Protein AF-A0A1S8ZZY5-F1 (afdb_monomer_lite)

pLDDT: mean 87.04, std 8.47, range [50.28, 96.06]

Foldseek 3Di:
DDDDDDDPVVVVVVVVVVLVPDDPVVNVVVVVVVVVVVLPDDDPDDDPPCPPPDDDDDDDD

Secondary structure (DSSP, 8-state):
-------HHHHHHHHHHHHHHS-HHHHHHHHHHHHHHHHTS--SS---TTTTS--------

Structure (mmCIF, N/CA/C/O backbone):
data_AF-A0A1S8ZZY5-F1
#
_entry.id   AF-A0A1S8ZZY5-F1
#
loop_
_atom_site.group_PDB
_atom_site.id
_atom_site.type_symbol
_atom_site.label_atom_id
_atom_site.label_alt_id
_atom_site.label_comp_id
_atom_site.label_asym_id
_atom_site.label_entity_id
_atom_site.label_seq_id
_atom_site.pdbx_PDB_ins_code
_atom_site.Cartn_x
_atom_site.Cartn_y
_atom_site.Cartn_z
_atom_site.occupancy
_atom_site.B_iso_or_equiv
_atom_site.auth_seq_id
_atom_site.auth_comp_id
_atom_site.auth_asym_id
_atom_site.auth_atom_id
_atom_site.pdbx_PDB_model_num
ATOM 1 N N . MET A 1 1 ? -9.266 15.600 -4.371 1.00 50.28 1 MET A N 1
ATOM 2 C CA . MET A 1 1 ? -8.226 15.864 -3.356 1.00 50.28 1 MET A CA 1
ATOM 3 C C . MET A 1 1 ? -8.712 17.033 -2.530 1.00 50.28 1 MET A C 1
ATOM 5 O O . MET A 1 1 ? -8.998 18.067 -3.114 1.00 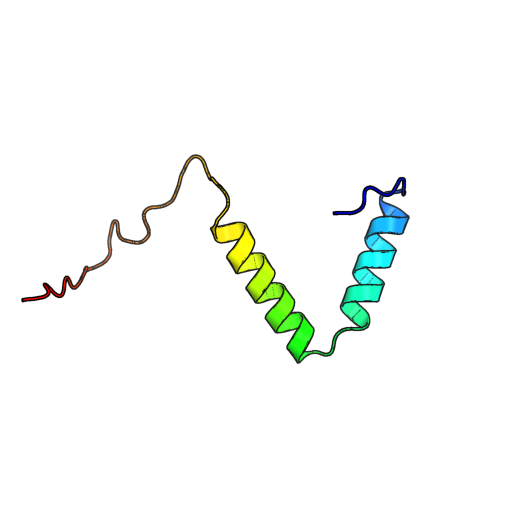50.28 1 MET A O 1
ATOM 9 N N . GLU A 1 2 ? -8.869 16.848 -1.224 1.00 68.88 2 GLU A N 1
ATOM 10 C CA . GLU A 1 2 ? -9.197 17.929 -0.289 1.00 68.88 2 GLU A CA 1
ATOM 11 C C . GLU A 1 2 ? -7.893 18.424 0.339 1.00 68.88 2 GLU A C 1
ATOM 13 O O . GLU A 1 2 ? -7.091 17.609 0.798 1.00 68.88 2 GLU A O 1
ATOM 18 N N . ILE A 1 3 ? -7.661 19.736 0.343 1.00 73.88 3 ILE A N 1
ATOM 19 C CA . ILE A 1 3 ? -6.521 20.329 1.049 1.00 73.88 3 ILE A CA 1
ATOM 20 C C . ILE A 1 3 ? -6.988 20.639 2.471 1.00 73.88 3 ILE A C 1
ATOM 22 O O . ILE A 1 3 ? -7.934 21.400 2.658 1.00 73.88 3 ILE A O 1
ATOM 26 N N . ARG A 1 4 ? -6.338 20.029 3.466 1.00 84.38 4 ARG A N 1
ATOM 27 C CA . ARG A 1 4 ? -6.610 20.248 4.892 1.00 84.38 4 ARG A CA 1
ATOM 28 C C . ARG A 1 4 ? -5.371 20.841 5.555 1.00 84.38 4 ARG A C 1
ATOM 30 O O . ARG A 1 4 ? -4.260 20.375 5.306 1.00 84.38 4 ARG A O 1
ATOM 37 N N . PHE A 1 5 ? -5.563 21.845 6.405 1.00 87.44 5 PHE A N 1
ATOM 38 C CA . PHE A 1 5 ? -4.502 22.404 7.240 1.00 87.44 5 PHE A CA 1
ATOM 39 C C . PHE A 1 5 ? -4.457 21.615 8.547 1.00 87.44 5 PHE A C 1
ATOM 41 O O . PHE A 1 5 ? -5.254 21.856 9.445 1.00 87.44 5 PHE A O 1
ATOM 48 N N . GLN A 1 6 ? -3.563 20.633 8.606 1.00 90.19 6 GLN A N 1
ATOM 49 C CA . GLN A 1 6 ? -3.373 19.757 9.762 1.00 90.19 6 GLN A CA 1
ATOM 50 C C . GLN A 1 6 ? -1.881 19.564 10.029 1.00 90.19 6 GLN A C 1
ATOM 52 O O . GLN A 1 6 ? -1.048 19.696 9.124 1.00 90.19 6 GLN A O 1
ATOM 57 N N . THR A 1 7 ? -1.534 19.239 11.268 1.00 93.62 7 THR A N 1
ATOM 58 C CA . THR A 1 7 ? -0.164 18.889 11.643 1.00 93.62 7 THR A CA 1
ATOM 59 C C . THR A 1 7 ? 0.218 17.505 11.106 1.00 93.62 7 THR A C 1
ATOM 61 O O . THR A 1 7 ? -0.627 16.681 10.739 1.00 93.62 7 THR A O 1
ATOM 64 N N . LYS A 1 8 ? 1.525 17.214 11.063 1.00 89.81 8 LYS A N 1
ATOM 65 C CA . LYS A 1 8 ? 2.017 15.879 10.682 1.00 89.81 8 LYS A CA 1
ATOM 66 C C . LYS A 1 8 ? 1.506 14.794 11.633 1.00 89.81 8 LYS A C 1
ATOM 68 O O . LYS A 1 8 ? 1.196 13.697 11.181 1.00 89.81 8 LYS A O 1
ATOM 73 N N . GLU A 1 9 ? 1.411 15.103 12.924 1.00 94.75 9 GLU A N 1
ATOM 74 C CA . GLU A 1 9 ? 0.948 14.163 13.947 1.00 94.75 9 GLU A CA 1
ATOM 75 C C . GLU A 1 9 ? -0.524 13.799 13.747 1.00 94.75 9 GLU A C 1
ATOM 77 O O . GLU A 1 9 ? -0.860 12.617 13.689 1.00 94.75 9 GLU A O 1
ATOM 82 N N . GLU A 1 10 ? -1.383 14.798 13.531 1.00 94.00 10 GLU A N 1
ATOM 83 C CA . GLU A 1 10 ? -2.804 14.595 13.221 1.00 94.00 10 GLU A CA 1
ATOM 84 C C . GLU A 1 10 ? -2.988 13.782 11.937 1.00 94.00 10 GLU A C 1
ATOM 86 O O . GLU A 1 10 ? -3.754 12.819 11.907 1.00 94.00 10 GLU A O 1
ATOM 91 N N . SER A 1 11 ? -2.227 14.116 10.890 1.00 91.56 11 SER A N 1
ATOM 92 C CA . SER A 1 11 ? -2.257 13.382 9.625 1.00 91.56 11 SER A CA 1
ATOM 93 C C . SER A 1 11 ? -1.867 11.913 9.800 1.00 91.56 11 SER A C 1
ATOM 95 O O . SER A 1 11 ? -2.516 11.030 9.240 1.00 91.56 11 SER A O 1
ATOM 97 N N . ASN A 1 12 ? -0.806 11.637 10.560 1.00 91.56 12 ASN A N 1
ATOM 98 C CA . ASN A 1 12 ? -0.338 10.273 10.794 1.00 91.56 12 ASN A CA 1
ATOM 99 C C .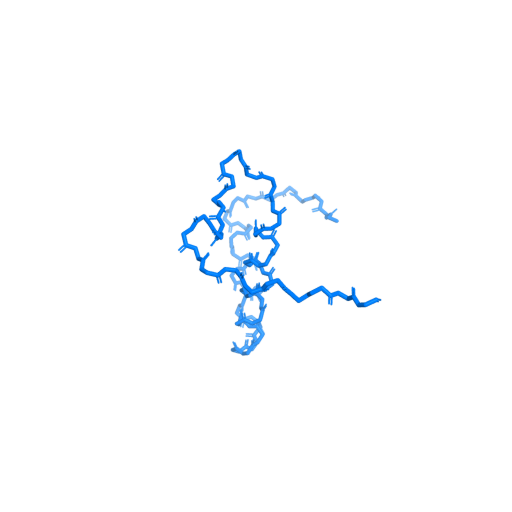 ASN A 1 12 ? -1.354 9.472 11.615 1.00 91.56 12 ASN A C 1
ATOM 101 O O . ASN A 1 12 ? -1.646 8.327 11.271 1.00 91.56 12 ASN A O 1
ATOM 105 N N . LYS A 1 13 ? -1.933 10.088 12.653 1.00 94.44 13 LYS A N 1
ATOM 106 C CA . LYS A 1 13 ? -2.970 9.466 13.481 1.00 94.44 13 LYS A CA 1
ATOM 107 C C . LYS A 1 13 ? -4.197 9.095 12.649 1.00 94.44 13 LYS A C 1
ATOM 109 O O . LYS A 1 13 ? -4.643 7.953 12.706 1.00 94.44 13 LYS A O 1
ATOM 114 N N . GLN A 1 14 ? -4.680 10.011 11.810 1.00 92.62 14 GLN A N 1
ATOM 115 C CA . GLN A 1 14 ? -5.818 9.759 10.925 1.00 92.62 14 GLN A CA 1
ATOM 116 C C . GLN A 1 14 ? -5.546 8.597 9.959 1.00 92.62 14 GLN A C 1
ATOM 118 O O . GLN A 1 14 ? -6.365 7.691 9.824 1.00 92.62 14 GLN A O 1
ATOM 123 N N . GLN A 1 15 ? -4.370 8.576 9.321 1.00 89.88 15 GLN A N 1
ATOM 124 C CA . GLN A 1 15 ? -3.989 7.492 8.409 1.00 89.88 15 GLN A CA 1
ATOM 125 C C . GLN A 1 15 ? -3.902 6.139 9.122 1.00 89.88 15 GLN A C 1
ATOM 127 O O . GLN A 1 15 ? -4.314 5.120 8.564 1.00 89.88 15 GLN A O 1
ATOM 132 N N . GLN A 1 16 ? -3.389 6.120 10.353 1.00 92.00 16 GLN A N 1
ATOM 133 C CA . GLN A 1 16 ? -3.323 4.911 11.166 1.00 92.00 16 GLN A CA 1
ATOM 134 C C . GLN A 1 16 ? -4.722 4.405 11.532 1.00 92.00 16 GLN A C 1
ATOM 136 O O . GLN A 1 16 ? -5.000 3.217 11.372 1.00 92.00 16 GLN A O 1
ATOM 141 N N . GLU A 1 17 ? -5.607 5.286 11.993 1.00 94.69 17 GLU A N 1
ATOM 142 C CA . GLU A 1 17 ? -6.990 4.932 12.319 1.00 94.69 17 GLU A CA 1
ATOM 143 C C . GLU A 1 17 ? -7.732 4.392 11.093 1.00 94.69 17 GLU A C 1
ATOM 145 O O . GLU A 1 17 ? -8.391 3.355 11.174 1.00 94.69 17 GLU A O 1
ATOM 150 N N . ASP A 1 18 ? -7.577 5.037 9.938 1.00 91.69 18 ASP A N 1
ATOM 151 C CA . ASP A 1 18 ? -8.216 4.604 8.697 1.00 91.69 18 ASP A CA 1
ATOM 152 C C . ASP A 1 18 ? -7.663 3.267 8.198 1.00 91.69 18 ASP A C 1
ATOM 154 O O . ASP A 1 18 ? -8.425 2.415 7.744 1.00 91.69 18 ASP A O 1
ATOM 158 N N . PHE A 1 19 ? -6.362 3.019 8.362 1.0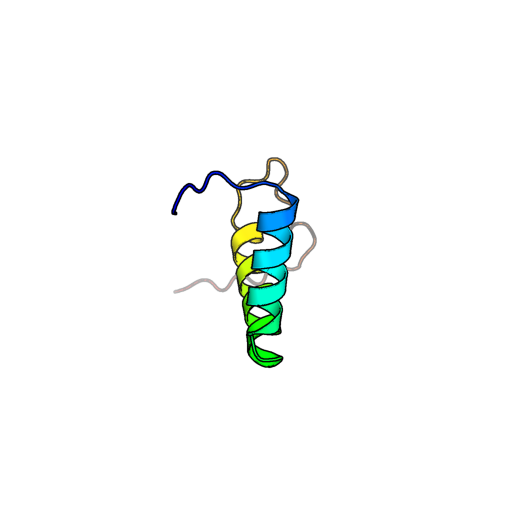0 88.94 19 PHE A N 1
ATOM 159 C CA . PHE A 1 19 ? -5.771 1.712 8.078 1.00 88.94 19 PHE A CA 1
ATOM 160 C C . PHE A 1 19 ? -6.299 0.618 9.016 1.00 88.94 19 PHE A C 1
ATOM 162 O O . PHE A 1 19 ? -6.553 -0.509 8.583 1.00 88.94 19 PHE A O 1
ATOM 169 N N . LEU A 1 20 ? -6.483 0.932 10.301 1.00 90.12 20 LEU A N 1
ATOM 170 C CA . LEU A 1 20 ? -6.970 -0.029 11.286 1.00 90.12 20 LEU A CA 1
ATOM 171 C C . LEU A 1 20 ? -8.452 -0.378 11.096 1.00 90.12 20 LEU A C 1
ATOM 173 O O . LEU A 1 20 ? -8.821 -1.522 11.367 1.00 90.12 20 LEU A O 1
ATOM 177 N N . LYS A 1 21 ? -9.266 0.544 10.566 1.00 95.12 21 LYS A N 1
ATOM 178 C CA . LYS A 1 21 ? -10.672 0.291 10.194 1.00 95.12 21 LYS A CA 1
ATOM 179 C C . LYS A 1 21 ? -10.823 -0.732 9.065 1.00 95.12 21 LYS A C 1
ATOM 181 O O . LYS A 1 21 ? -11.847 -1.403 8.996 1.00 95.12 21 LYS A O 1
ATOM 186 N N . LEU A 1 22 ? -9.821 -0.870 8.196 1.00 93.31 22 LEU A N 1
ATOM 187 C CA . LEU A 1 22 ? -9.841 -1.855 7.115 1.00 93.31 22 LEU A CA 1
ATOM 188 C C . LEU A 1 22 ? -9.699 -3.282 7.657 1.00 93.31 22 LEU A C 1
ATOM 190 O O . LEU A 1 22 ? -8.870 -3.555 8.537 1.00 93.31 22 LEU A O 1
ATOM 194 N N . SER A 1 23 ? -10.429 -4.219 7.056 1.00 95.38 23 SER A N 1
ATOM 195 C CA . SER A 1 23 ? -10.217 -5.651 7.261 1.00 95.38 23 SER A CA 1
ATOM 196 C C . SER A 1 23 ? -8.830 -6.083 6.770 1.00 95.38 23 SER A C 1
ATOM 198 O O . SER A 1 23 ? -8.182 -5.418 5.957 1.00 95.38 23 SER A O 1
ATOM 200 N N . LYS A 1 24 ? -8.356 -7.245 7.233 1.00 92.19 24 LYS A N 1
ATOM 201 C CA . LYS A 1 24 ? -7.037 -7.781 6.845 1.00 92.19 24 LYS A CA 1
ATOM 202 C C . LYS A 1 24 ? -6.873 -7.883 5.321 1.00 92.19 24 LYS A C 1
ATOM 204 O O . LYS A 1 24 ? -5.818 -7.542 4.793 1.00 92.19 24 LYS A O 1
ATOM 209 N N . VAL A 1 25 ? -7.927 -8.312 4.628 1.00 96.06 25 VAL A N 1
ATOM 210 C CA . VAL A 1 25 ? -7.950 -8.460 3.166 1.00 96.06 25 VAL A CA 1
ATOM 211 C C . VAL A 1 25 ? -7.876 -7.096 2.480 1.00 96.06 25 VAL A C 1
ATOM 213 O O . VAL A 1 25 ? -7.088 -6.899 1.557 1.00 96.06 25 VAL A O 1
ATOM 216 N N . GLU A 1 26 ? -8.636 -6.116 2.962 1.00 95.38 26 GLU A N 1
ATOM 217 C CA . GLU A 1 26 ? -8.627 -4.765 2.396 1.00 95.38 26 GLU A CA 1
ATOM 218 C C . GLU A 1 26 ? -7.286 -4.061 2.589 1.00 95.38 26 GLU A C 1
ATOM 220 O O . GLU A 1 26 ? -6.835 -3.370 1.678 1.00 95.38 26 GLU A O 1
ATOM 225 N N . ARG A 1 27 ? -6.610 -4.268 3.727 1.00 92.50 27 ARG A N 1
ATOM 226 C CA . ARG A 1 27 ? -5.253 -3.743 3.953 1.00 92.50 27 ARG A CA 1
ATOM 227 C C . ARG A 1 27 ? -4.284 -4.240 2.883 1.00 92.50 27 ARG A C 1
ATOM 229 O O . ARG A 1 27 ? -3.539 -3.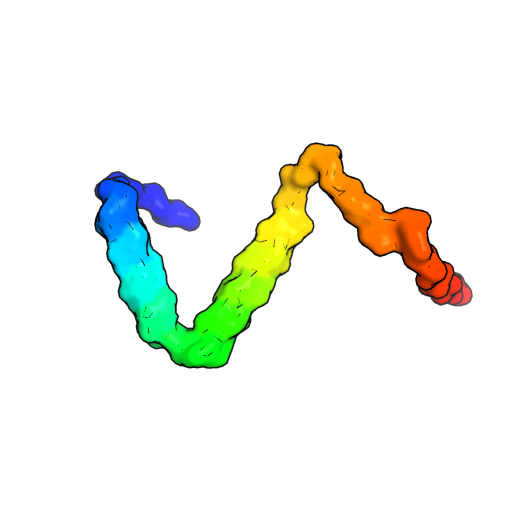440 2.318 1.00 92.50 27 ARG A O 1
ATOM 236 N N . PHE A 1 28 ? -4.340 -5.532 2.558 1.00 93.88 28 PHE A N 1
ATOM 237 C CA . PHE A 1 28 ? -3.513 -6.131 1.510 1.00 93.88 28 PHE A CA 1
ATOM 238 C C . PHE A 1 28 ? -3.804 -5.522 0.131 1.00 93.88 28 PHE A C 1
ATOM 240 O O . PHE A 1 28 ? -2.892 -5.051 -0.547 1.00 93.88 28 PHE A O 1
ATOM 247 N N . TYR A 1 29 ? -5.075 -5.436 -0.267 1.00 95.31 29 TYR A N 1
ATOM 248 C CA . TYR A 1 29 ? -5.432 -4.833 -1.555 1.00 95.31 29 TYR A CA 1
ATOM 249 C C . TYR A 1 29 ? -5.142 -3.331 -1.627 1.00 95.31 29 TYR A C 1
ATOM 251 O O . TYR A 1 29 ? -4.825 -2.811 -2.697 1.00 95.31 29 TYR A O 1
ATOM 259 N N . SER A 1 30 ? -5.251 -2.605 -0.516 1.00 91.69 30 SER A N 1
ATOM 260 C CA . SER A 1 30 ? -4.864 -1.193 -0.443 1.00 91.69 30 SER A CA 1
ATOM 261 C C . SER A 1 30 ? -3.362 -1.014 -0.654 1.00 91.69 30 SER A C 1
ATOM 263 O O . SER A 1 30 ? -2.967 -0.126 -1.410 1.00 91.69 30 SER A O 1
ATOM 265 N N . PHE A 1 31 ? -2.535 -1.898 -0.087 1.00 90.38 31 PHE A N 1
ATOM 266 C CA . PHE A 1 31 ? -1.100 -1.933 -0.365 1.00 90.38 31 PHE A CA 1
ATOM 267 C C . PHE A 1 31 ? -0.812 -2.211 -1.848 1.00 90.38 31 PHE A C 1
ATOM 269 O O . PHE A 1 31 ? -0.107 -1.427 -2.480 1.00 90.38 31 PHE A O 1
ATOM 276 N N . LEU A 1 32 ? -1.418 -3.247 -2.442 1.00 95.00 32 LEU A N 1
ATOM 277 C CA . LEU A 1 32 ? -1.208 -3.572 -3.861 1.00 95.00 32 LEU A CA 1
ATOM 278 C C . LEU A 1 32 ? -1.586 -2.413 -4.794 1.00 95.00 32 LEU A C 1
ATOM 280 O O . LEU A 1 32 ? -0.835 -2.080 -5.711 1.00 95.00 32 LEU A O 1
ATOM 284 N N . ARG A 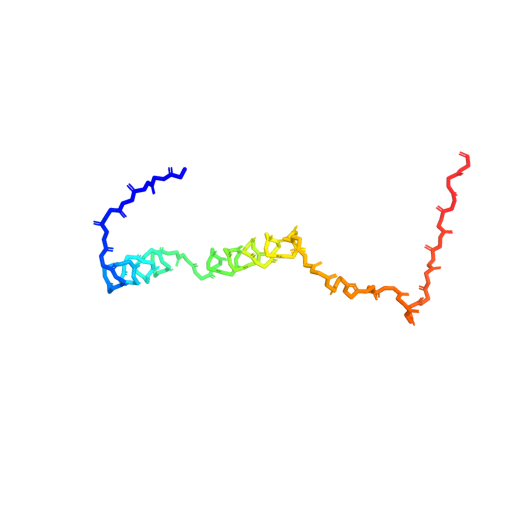1 33 ? -2.723 -1.755 -4.534 1.00 94.44 33 ARG A N 1
ATOM 285 C CA . AR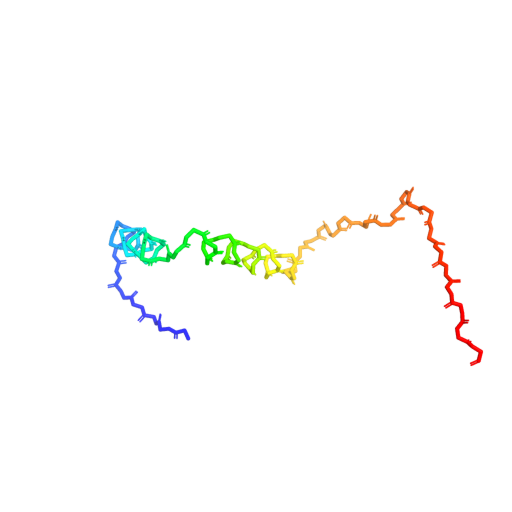G A 1 33 ? -3.165 -0.576 -5.297 1.00 94.44 33 ARG A CA 1
ATOM 286 C C . ARG A 1 33 ? -2.195 0.595 -5.160 1.00 94.44 33 ARG A C 1
ATOM 288 O O . ARG A 1 33 ? -1.954 1.309 -6.132 1.00 94.44 33 ARG A O 1
ATOM 295 N N . LEU A 1 34 ? -1.633 0.806 -3.970 1.00 91.88 34 LEU A N 1
ATOM 296 C CA . LEU A 1 34 ? -0.609 1.825 -3.759 1.00 91.88 34 LEU A CA 1
ATOM 297 C C . LEU A 1 34 ? 0.658 1.501 -4.564 1.00 91.88 34 LEU A C 1
ATOM 299 O O . LEU A 1 34 ? 1.138 2.362 -5.300 1.00 91.88 34 LEU A O 1
ATOM 303 N N . SER A 1 35 ? 1.159 0.267 -4.480 1.00 91.88 35 SER A N 1
ATOM 304 C CA . SER A 1 35 ? 2.331 -0.185 -5.238 1.00 91.88 35 SER A CA 1
ATOM 305 C C . SER A 1 35 ? 2.135 -0.032 -6.746 1.00 91.88 35 SER A C 1
ATOM 307 O O . SER A 1 35 ? 3.027 0.458 -7.440 1.00 91.88 35 SER A O 1
ATOM 309 N N . GLU A 1 36 ? 0.953 -0.381 -7.257 1.00 93.00 36 GLU A N 1
ATOM 310 C CA . GLU A 1 36 ? 0.604 -0.194 -8.663 1.00 93.00 36 GLU A CA 1
ATOM 311 C C . GLU A 1 36 ? 0.672 1.287 -9.061 1.00 93.00 36 GLU A C 1
ATOM 313 O O . GLU A 1 36 ? 1.307 1.630 -10.059 1.00 93.00 36 GLU A O 1
ATOM 318 N N . ARG A 1 37 ? 0.071 2.188 -8.276 1.00 92.06 37 ARG A N 1
ATOM 319 C CA . ARG A 1 37 ? 0.104 3.631 -8.567 1.00 92.06 37 ARG A CA 1
ATOM 320 C C . ARG A 1 37 ? 1.524 4.181 -8.567 1.00 92.06 37 ARG A C 1
ATOM 322 O O . ARG A 1 37 ? 1.881 4.899 -9.496 1.00 92.06 37 ARG A O 1
ATOM 329 N N . ILE A 1 38 ? 2.333 3.803 -7.576 1.00 89.00 38 ILE A N 1
ATOM 330 C CA . ILE A 1 38 ? 3.745 4.201 -7.492 1.00 89.00 38 ILE A CA 1
ATOM 331 C C . ILE A 1 38 ? 4.509 3.708 -8.725 1.00 89.00 38 ILE A C 1
ATOM 333 O O . ILE A 1 38 ? 5.290 4.459 -9.300 1.00 89.00 38 ILE A O 1
ATOM 337 N N . SER A 1 39 ? 4.241 2.487 -9.200 1.00 86.94 39 SER A N 1
ATOM 338 C CA . SER A 1 39 ? 4.907 1.942 -10.392 1.00 86.94 39 SER A CA 1
ATOM 339 C C . SER A 1 39 ? 4.640 2.738 -11.678 1.00 86.94 39 SER A C 1
ATOM 341 O O . SER A 1 39 ? 5.433 2.679 -12.618 1.00 86.94 39 SER A O 1
ATOM 343 N N . ARG A 1 40 ? 3.538 3.500 -11.722 1.00 88.81 40 ARG A N 1
ATOM 344 C CA . ARG A 1 40 ? 3.160 4.349 -12.860 1.00 88.81 40 ARG A CA 1
ATOM 345 C C . ARG A 1 40 ? 3.794 5.741 -12.802 1.00 88.81 40 ARG A C 1
ATOM 347 O O . ARG A 1 40 ? 3.679 6.485 -13.774 1.00 88.81 40 ARG A O 1
ATOM 354 N N . PHE A 1 41 ? 4.444 6.114 -11.697 1.00 88.38 41 PHE A N 1
ATOM 355 C CA . PHE A 1 41 ? 5.053 7.435 -11.568 1.00 88.38 41 PHE A CA 1
ATOM 356 C C . PHE A 1 41 ? 6.227 7.599 -12.546 1.00 88.38 41 PHE A C 1
ATOM 358 O O . PHE A 1 41 ? 6.961 6.643 -12.823 1.00 88.38 41 PHE A O 1
ATOM 365 N N . PRO A 1 42 ? 6.423 8.808 -13.096 1.00 86.88 42 PRO A N 1
ATOM 366 C CA . PRO A 1 42 ? 7.567 9.083 -13.946 1.00 86.88 42 PRO A CA 1
ATOM 367 C C . PRO A 1 42 ? 8.846 9.027 -13.101 1.00 86.88 42 PRO A C 1
ATOM 369 O O . PRO A 1 42 ? 9.072 9.867 -12.235 1.00 86.88 42 PRO A O 1
ATOM 372 N N . VAL A 1 43 ? 9.693 8.032 -13.354 1.00 86.00 43 VAL A N 1
ATOM 373 C CA . VAL A 1 43 ? 11.027 7.919 -12.749 1.00 86.00 43 VAL A CA 1
ATOM 374 C C . VAL A 1 43 ? 12.090 8.203 -13.809 1.00 86.00 43 VAL A C 1
ATOM 376 O O . VAL A 1 43 ? 11.953 7.757 -14.947 1.00 86.00 43 VAL A O 1
ATOM 379 N N . LYS A 1 44 ? 13.143 8.952 -13.444 1.00 78.62 44 LYS A N 1
ATOM 380 C CA . LYS A 1 44 ? 14.232 9.335 -14.370 1.00 78.62 44 LYS A CA 1
ATOM 381 C C . LYS A 1 44 ? 14.951 8.118 -14.962 1.00 78.62 44 LYS A C 1
ATOM 383 O O . LYS A 1 44 ? 15.237 8.100 -16.150 1.00 78.62 44 LYS A O 1
ATOM 388 N N . ASN A 1 45 ? 15.178 7.094 -14.140 1.00 78.06 45 ASN A N 1
ATOM 389 C CA . ASN A 1 45 ? 15.871 5.866 -14.522 1.00 78.06 45 ASN A CA 1
ATOM 390 C C . ASN A 1 45 ? 14.883 4.698 -14.469 1.00 78.06 45 ASN A C 1
ATOM 392 O O . ASN A 1 45 ? 14.863 3.937 -13.501 1.00 78.06 45 ASN A O 1
ATOM 396 N N . LYS A 1 46 ? 14.009 4.577 -15.475 1.00 74.75 46 LYS A N 1
ATOM 397 C CA . LYS A 1 46 ? 13.185 3.370 -15.603 1.00 74.75 46 LYS A CA 1
ATOM 398 C C . LYS A 1 46 ? 14.117 2.192 -15.876 1.00 74.75 46 LYS A C 1
ATOM 400 O O . LYS A 1 46 ? 14.772 2.156 -16.912 1.00 74.75 46 LYS A O 1
ATOM 405 N N . VAL A 1 47 ? 14.181 1.252 -14.936 1.00 77.62 47 VAL A N 1
ATOM 406 C CA . VAL A 1 47 ? 14.869 -0.023 -15.151 1.00 77.62 47 VAL A CA 1
ATOM 407 C C . VAL A 1 47 ? 14.107 -0.759 -16.244 1.00 77.62 47 VAL A C 1
ATOM 409 O O . VAL A 1 47 ? 12.912 -1.030 -16.090 1.00 77.62 47 VAL A O 1
ATOM 412 N N . ASP A 1 48 ? 14.783 -1.042 -17.355 1.00 78.44 48 ASP A N 1
ATOM 413 C CA . ASP A 1 48 ? 14.227 -1.902 -18.388 1.00 78.44 48 ASP A CA 1
ATOM 414 C C . ASP A 1 48 ? 14.111 -3.315 -17.816 1.00 78.44 48 ASP A C 1
ATOM 416 O O . ASP A 1 48 ? 15.103 -4.018 -17.624 1.00 78.44 48 ASP A O 1
ATOM 420 N N . LYS A 1 49 ? 12.874 -3.708 -17.502 1.00 76.19 49 LYS A N 1
ATOM 421 C CA . LYS A 1 49 ? 12.575 -5.019 -16.922 1.00 76.19 49 LYS A CA 1
ATOM 422 C C . LYS A 1 49 ? 12.937 -6.162 -17.863 1.00 76.19 49 LYS A C 1
ATOM 424 O O . LYS A 1 49 ? 13.033 -7.283 -17.387 1.00 76.19 49 LYS A O 1
ATOM 429 N N . ASN A 1 50 ? 13.111 -5.893 -19.156 1.00 78.19 50 ASN A N 1
ATOM 430 C CA . ASN A 1 50 ? 13.349 -6.903 -20.176 1.00 78.19 50 ASN A CA 1
ATOM 431 C C . ASN A 1 50 ? 14.789 -6.930 -20.687 1.00 78.19 50 ASN A C 1
ATOM 433 O O . ASN A 1 50 ? 15.074 -7.730 -21.572 1.00 78.19 50 ASN A O 1
ATOM 437 N N . LYS A 1 51 ? 15.688 -6.102 -20.137 1.00 79.38 51 LYS A N 1
ATOM 438 C CA . LYS A 1 51 ? 17.069 -5.969 -20.622 1.00 79.38 51 LYS A CA 1
ATOM 439 C C . LYS A 1 51 ? 17.796 -7.314 -20.756 1.00 79.38 51 LYS A C 1
ATOM 441 O O . LYS A 1 51 ? 18.492 -7.520 -21.742 1.00 79.38 51 LYS A O 1
ATOM 446 N N . ASP A 1 52 ? 17.584 -8.214 -19.797 1.00 86.12 52 ASP A N 1
ATOM 447 C CA . ASP A 1 52 ? 18.254 -9.520 -19.729 1.00 86.12 52 ASP A CA 1
ATOM 448 C C . ASP A 1 52 ? 17.272 -10.705 -19.843 1.00 86.12 52 ASP A C 1
ATOM 450 O O . ASP A 1 52 ? 17.651 -11.861 -19.656 1.00 86.12 52 ASP A O 1
ATOM 454 N N . ASN A 1 53 ? 15.995 -10.442 -20.148 1.00 86.06 53 ASN A N 1
ATOM 455 C CA . ASN A 1 53 ? 14.972 -11.486 -20.229 1.00 86.06 53 ASN A CA 1
ATOM 456 C C . ASN A 1 53 ? 14.832 -12.020 -21.659 1.00 86.06 53 ASN A C 1
ATOM 458 O O . ASN A 1 53 ? 14.897 -11.273 -22.633 1.00 86.06 53 ASN A O 1
ATOM 462 N N . PHE A 1 54 ? 14.522 -13.311 -21.789 1.00 86.56 54 PHE A N 1
ATOM 463 C CA . PHE A 1 54 ? 14.098 -13.887 -23.064 1.00 86.56 54 PHE A CA 1
ATOM 464 C C . PHE A 1 54 ? 12.663 -13.440 -23.389 1.00 86.56 54 PHE A C 1
ATOM 466 O O . PHE A 1 54 ? 11.712 -13.831 -22.710 1.00 86.56 54 PHE A O 1
ATOM 473 N N . ILE A 1 55 ? 12.499 -12.600 -24.415 1.00 86.44 55 ILE A N 1
ATOM 474 C CA . ILE A 1 55 ? 11.198 -12.045 -24.810 1.00 86.44 55 ILE A CA 1
ATOM 475 C C . ILE A 1 55 ? 10.560 -12.939 -25.878 1.00 86.44 55 ILE A C 1
ATOM 477 O O . ILE A 1 55 ? 11.069 -13.055 -26.992 1.00 86.44 55 ILE A O 1
ATOM 481 N N . ILE A 1 56 ? 9.401 -13.522 -25.569 1.00 85.06 56 ILE A N 1
ATOM 482 C CA . ILE A 1 56 ? 8.587 -14.239 -26.557 1.00 85.06 56 ILE A CA 1
ATOM 483 C C . ILE A 1 56 ? 7.677 -13.227 -27.260 1.00 85.06 56 ILE A C 1
ATOM 485 O O . ILE A 1 56 ? 6.735 -12.706 -26.665 1.00 85.06 56 ILE A O 1
ATOM 489 N N . VAL A 1 57 ? 7.954 -12.944 -28.535 1.00 86.12 57 VAL A N 1
ATOM 490 C CA . VAL A 1 57 ? 7.136 -12.044 -29.363 1.00 86.12 57 VAL A CA 1
ATOM 491 C C . VAL A 1 57 ? 6.152 -12.867 -30.191 1.00 86.12 57 VAL A C 1
ATOM 493 O O . VAL A 1 57 ? 6.540 -13.540 -31.144 1.00 86.12 57 VAL A O 1
ATOM 496 N N . ILE A 1 58 ? 4.864 -12.788 -29.853 1.00 87.50 58 ILE A N 1
ATOM 497 C CA . ILE A 1 58 ? 3.783 -13.389 -30.643 1.00 87.50 58 ILE A CA 1
ATOM 498 C C . ILE A 1 58 ? 3.319 -12.345 -31.664 1.00 87.50 58 ILE A C 1
ATOM 500 O O . ILE A 1 58 ? 2.729 -11.330 -31.296 1.00 87.50 58 ILE A O 1
ATOM 504 N N . LYS A 1 59 ? 3.610 -12.565 -32.951 1.00 82.88 59 LYS A N 1
ATOM 505 C CA . LYS A 1 59 ? 3.122 -11.696 -34.033 1.00 82.88 59 LYS A CA 1
ATOM 506 C C . LYS A 1 59 ? 1.666 -12.049 -34.350 1.00 82.88 59 LYS A C 1
ATOM 508 O O . LYS A 1 59 ? 1.375 -13.211 -34.624 1.00 82.88 59 LYS A O 1
ATOM 513 N N . SER A 1 60 ? 0.771 -11.059 -34.328 1.00 75.50 60 SER A N 1
ATOM 514 C CA . SER A 1 60 ? -0.564 -11.217 -34.923 1.00 75.50 60 SER A CA 1
ATOM 515 C C . SER A 1 60 ? -0.426 -11.342 -36.439 1.00 75.50 60 SER A C 1
ATOM 517 O O . SER A 1 60 ? 0.426 -10.676 -37.030 1.00 75.50 60 SER A O 1
ATOM 519 N N . LYS A 1 61 ? -1.241 -12.215 -37.032 1.00 65.88 61 LYS A N 1
ATOM 520 C CA . LYS A 1 61 ? -1.348 -12.411 -38.481 1.00 65.88 61 LYS A CA 1
ATOM 521 C C . LYS A 1 61 ? -2.151 -11.287 -39.128 1.00 65.88 61 LYS A C 1
ATOM 523 O O . LYS A 1 61 ? -3.004 -10.714 -38.410 1.00 65.88 61 LYS A O 1
#

Sequence (61 aa):
MEIRFQTKEESNKQQQEDFLKLSKVERFYSFLRLSERISRFPVKNKVDKNKDNFIIVIKSK

Radius of gyration: 19.17 Å; chains: 1; bounding box: 29×37×52 Å